Protein AF-A0A3D0DFC3-F1 (afdb_monomer)

Sequence (91 aa):
SERYAKDINDYVWTVAREEGSSAFADSVKHGVSDDHIPLLSAGIKAIDIIDFDYPYWHTHEDSPDKCSPESLSEVGRVLIAAIYNKRIEKF

Foldseek 3Di:
DCPQQVVLVVLLLVLLVVVVHPLDDPDDDDDDDDPQVVCSVVVHRDDDDDDPPDPCPPHPPPDPVPDDPVVVCSSVVSVVCSVVVPPPPDD

Mean predicted aligned error: 3.96 Å

Radius of gyration: 14.49 Å; Cα contacts (8 Å, |Δi|>4): 55; chains: 1; bounding box: 30×27×42 Å

pLDDT: mean 93.11, std 11.74, range [36.25, 98.25]

Structure (mmCIF, N/CA/C/O backbone):
data_AF-A0A3D0DFC3-F1
#
_entry.id   AF-A0A3D0DFC3-F1
#
loop_
_atom_site.group_PDB
_atom_site.id
_atom_site.type_symbol
_atom_site.label_atom_id
_atom_site.label_alt_id
_atom_site.label_comp_id
_atom_site.label_asym_id
_atom_site.label_entity_id
_atom_site.label_seq_id
_atom_site.pdbx_PDB_ins_code
_atom_site.Cartn_x
_atom_site.Cartn_y
_atom_site.Cartn_z
_atom_site.occupancy
_atom_site.B_iso_or_equiv
_atom_site.auth_seq_id
_atom_site.auth_comp_id
_atom_site.auth_asym_id
_atom_site.auth_atom_id
_atom_site.pdbx_PDB_model_num
ATOM 1 N N . SER A 1 1 ? -5.301 7.712 0.963 1.00 92.69 1 SER A N 1
ATOM 2 C CA . SER A 1 1 ? -5.324 7.230 2.368 1.00 92.69 1 SER A CA 1
ATOM 3 C C . SER A 1 1 ? -5.051 8.317 3.407 1.00 92.69 1 SER A C 1
ATOM 5 O O . SER A 1 1 ? -5.975 8.673 4.129 1.00 92.69 1 SER A O 1
ATOM 7 N N . GLU A 1 2 ? -3.848 8.908 3.449 1.00 93.94 2 GLU A N 1
ATOM 8 C CA . GLU A 1 2 ? -3.377 9.799 4.538 1.00 93.94 2 GLU A CA 1
ATOM 9 C C . GLU A 1 2 ? -4.355 10.902 4.982 1.00 93.94 2 GLU A C 1
ATOM 11 O O . GLU A 1 2 ? -4.491 11.177 6.166 1.00 93.94 2 GLU A O 1
ATOM 16 N N . ARG A 1 3 ? -5.079 11.534 4.050 1.00 93.50 3 ARG A N 1
ATOM 17 C CA . ARG A 1 3 ? -6.020 12.623 4.379 1.00 93.50 3 ARG A CA 1
ATOM 18 C C . ARG A 1 3 ? -7.383 12.156 4.896 1.00 93.50 3 ARG A C 1
ATOM 20 O O . ARG A 1 3 ? -8.062 12.931 5.558 1.00 93.50 3 ARG A O 1
ATOM 27 N N . TYR A 1 4 ? -7.809 10.942 4.551 1.00 94.88 4 TYR A N 1
ATOM 28 C CA . TYR A 1 4 ? -9.208 10.504 4.685 1.00 94.88 4 TYR A CA 1
ATOM 29 C C . TYR A 1 4 ? -9.388 9.267 5.578 1.00 94.88 4 TYR A C 1
ATOM 31 O O . TYR A 1 4 ? -10.468 9.058 6.119 1.00 94.88 4 TYR A O 1
ATOM 39 N N . ALA A 1 5 ? -8.336 8.468 5.763 1.00 96.75 5 ALA A N 1
ATOM 40 C CA . ALA A 1 5 ? -8.311 7.284 6.622 1.00 96.75 5 ALA A CA 1
ATOM 41 C C . ALA A 1 5 ? -6.999 7.221 7.422 1.00 96.75 5 ALA A C 1
ATOM 43 O O . ALA A 1 5 ? -6.367 6.169 7.514 1.00 96.75 5 ALA A O 1
ATOM 44 N N . LYS A 1 6 ? -6.564 8.373 7.955 1.00 96.00 6 LYS A N 1
ATOM 45 C CA . LYS A 1 6 ? -5.272 8.521 8.641 1.00 96.00 6 LYS A CA 1
ATOM 46 C C . LYS A 1 6 ? -5.099 7.537 9.795 1.00 96.00 6 LYS A C 1
ATOM 48 O O . LYS A 1 6 ? -4.038 6.957 9.950 1.00 96.00 6 LYS A O 1
ATOM 53 N N . ASP A 1 7 ? -6.153 7.315 10.569 1.00 95.88 7 ASP A N 1
ATOM 54 C CA . ASP A 1 7 ? -6.141 6.401 11.709 1.00 95.88 7 ASP A CA 1
ATOM 55 C C . ASP A 1 7 ? -5.820 4.956 11.305 1.00 95.88 7 ASP A C 1
ATOM 57 O O . ASP A 1 7 ? -4.994 4.312 11.946 1.00 95.88 7 ASP A O 1
ATOM 61 N N . ILE A 1 8 ? -6.414 4.463 10.212 1.00 95.50 8 ILE A N 1
ATOM 62 C CA . ILE A 1 8 ? -6.107 3.121 9.695 1.00 95.50 8 ILE A CA 1
ATOM 63 C C . ILE A 1 8 ? -4.715 3.099 9.053 1.00 95.50 8 ILE A C 1
ATOM 65 O O . ILE A 1 8 ? -3.985 2.124 9.219 1.00 95.50 8 ILE A O 1
ATOM 69 N N . ASN A 1 9 ? -4.328 4.176 8.361 1.00 96.25 9 ASN A N 1
ATOM 70 C CA . ASN A 1 9 ? -3.009 4.305 7.740 1.00 96.25 9 ASN A CA 1
ATOM 71 C C . ASN A 1 9 ? -1.885 4.214 8.787 1.00 96.25 9 ASN A C 1
ATOM 73 O O . ASN A 1 9 ? -1.019 3.344 8.700 1.00 96.25 9 ASN A O 1
ATOM 77 N N . ASP A 1 10 ? -1.963 5.045 9.828 1.00 96.06 10 ASP A N 1
ATOM 78 C CA . ASP A 1 10 ? -0.994 5.097 10.925 1.00 96.06 10 ASP A CA 1
ATOM 79 C C . ASP A 1 10 ? -0.952 3.777 11.704 1.00 96.06 10 ASP A C 1
ATOM 81 O O . ASP A 1 10 ? 0.116 3.336 12.139 1.00 96.06 10 ASP A O 1
ATOM 85 N N . TYR A 1 11 ? -2.107 3.124 11.872 1.0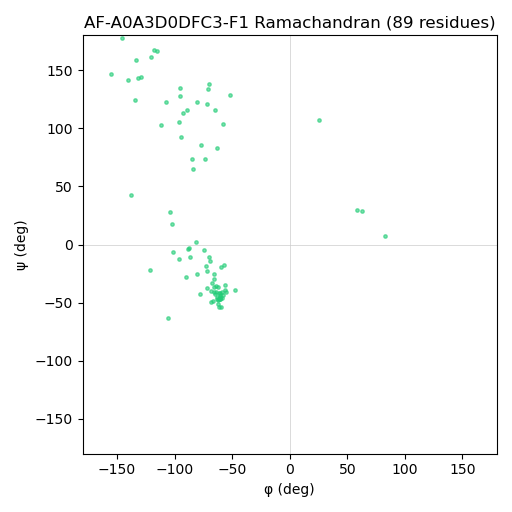0 96.00 11 TYR A N 1
ATOM 86 C CA . TYR A 1 11 ? -2.186 1.819 12.518 1.00 96.00 11 TYR A CA 1
ATOM 87 C C . TYR A 1 11 ? -1.412 0.755 11.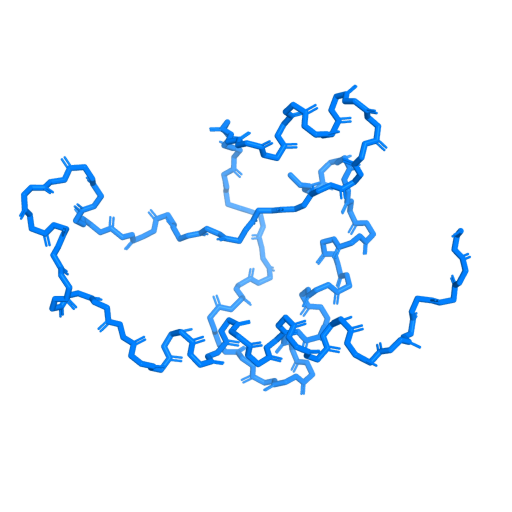734 1.00 96.00 11 TYR A C 1
ATOM 89 O O . TYR A 1 11 ? -0.556 0.082 12.308 1.00 96.00 11 TYR A O 1
ATOM 97 N N . VAL A 1 12 ? -1.654 0.632 10.426 1.00 96.50 12 VAL A N 1
ATOM 98 C CA . VAL A 1 12 ? -0.971 -0.368 9.591 1.00 96.50 12 VAL A CA 1
ATOM 99 C C . VAL A 1 12 ? 0.534 -0.102 9.524 1.00 96.50 12 VAL A C 1
ATOM 101 O O . VAL A 1 12 ? 1.313 -1.041 9.673 1.00 96.50 12 VAL A O 1
ATOM 104 N N . TRP A 1 13 ? 0.966 1.157 9.401 1.00 96.94 13 TRP A N 1
ATOM 105 C CA . TRP A 1 13 ? 2.396 1.501 9.423 1.00 96.94 13 TRP A CA 1
ATOM 106 C C . TRP A 1 13 ? 3.047 1.268 10.793 1.00 96.94 13 TRP A C 1
ATOM 108 O O . TRP A 1 13 ? 4.203 0.847 10.872 1.00 96.94 13 TRP A O 1
ATOM 118 N N . THR A 1 14 ? 2.306 1.462 11.888 1.00 96.38 14 THR A N 1
ATOM 119 C CA . THR A 1 14 ? 2.780 1.096 13.231 1.00 96.38 14 THR A CA 1
ATOM 120 C C . THR A 1 14 ? 2.998 -0.408 13.341 1.00 96.38 14 THR A C 1
ATOM 122 O O . THR A 1 14 ? 4.069 -0.822 13.785 1.00 96.38 14 THR A O 1
ATOM 125 N N . VAL A 1 15 ? 2.037 -1.217 12.884 1.00 96.56 15 VAL A N 1
ATOM 126 C CA . VAL A 1 15 ? 2.175 -2.681 12.849 1.00 96.56 15 VAL A CA 1
ATOM 127 C C . VAL A 1 15 ? 3.349 -3.092 11.960 1.00 96.56 15 VAL A C 1
ATOM 129 O O . VAL A 1 15 ? 4.134 -3.945 12.357 1.00 96.56 15 VAL A O 1
ATOM 132 N N . ALA A 1 16 ? 3.537 -2.456 10.801 1.00 97.00 16 ALA A N 1
ATOM 133 C CA . ALA A 1 16 ? 4.662 -2.749 9.915 1.00 97.00 16 ALA A CA 1
ATOM 134 C C . ALA A 1 16 ? 6.020 -2.558 10.605 1.00 97.00 16 ALA A C 1
ATOM 136 O O . ALA A 1 16 ? 6.904 -3.412 10.494 1.00 97.00 16 ALA A O 1
ATOM 137 N N . ARG A 1 17 ? 6.164 -1.471 11.372 1.00 96.50 17 ARG A N 1
ATOM 138 C CA . ARG A 1 17 ? 7.357 -1.195 12.181 1.00 96.50 17 ARG A CA 1
ATOM 139 C C . ARG A 1 17 ? 7.541 -2.202 13.317 1.00 96.50 17 ARG A C 1
ATOM 141 O O . ARG A 1 17 ? 8.670 -2.607 13.573 1.00 96.50 17 ARG A O 1
ATOM 148 N N . GLU A 1 18 ? 6.469 -2.601 14.001 1.00 95.38 18 GLU A N 1
ATOM 149 C CA . GLU A 1 18 ? 6.515 -3.612 15.074 1.00 95.38 18 GLU A CA 1
ATOM 150 C C . GLU A 1 18 ? 6.904 -4.997 14.541 1.00 95.38 18 GLU A C 1
ATOM 152 O O . GLU A 1 18 ? 7.687 -5.712 15.162 1.00 95.38 18 GLU A O 1
ATOM 157 N N . GLU A 1 19 ? 6.431 -5.329 13.343 1.00 95.88 19 GLU A N 1
ATOM 158 C CA . GLU A 1 19 ? 6.834 -6.508 12.585 1.00 95.88 19 GLU A CA 1
ATOM 159 C C . GLU A 1 19 ? 8.246 -6.349 11.973 1.00 95.88 19 GLU A C 1
ATOM 161 O O . GLU A 1 19 ? 8.782 -7.284 11.381 1.00 95.88 19 GLU A O 1
ATOM 166 N N . GLY A 1 20 ? 8.900 -5.193 12.096 1.00 95.88 20 GLY A N 1
ATOM 167 C CA . GLY A 1 20 ? 10.243 -4.971 11.556 1.00 95.88 20 GLY A CA 1
ATOM 168 C C . GLY A 1 20 ? 10.317 -5.094 10.031 1.00 95.88 20 GLY A C 1
ATOM 169 O O . GLY A 1 20 ? 11.345 -5.514 9.505 1.00 95.88 20 GLY A O 1
ATOM 170 N N . SER A 1 21 ? 9.227 -4.789 9.321 1.00 96.44 21 SER A N 1
ATOM 171 C CA . SER A 1 21 ? 9.232 -4.737 7.858 1.00 96.44 21 SER A CA 1
ATOM 172 C C . SER A 1 21 ? 10.032 -3.530 7.367 1.00 96.44 21 SER A C 1
ATOM 174 O O . SER A 1 21 ? 9.909 -2.428 7.903 1.00 96.44 21 SER A O 1
ATOM 176 N N . SER A 1 22 ? 10.837 -3.739 6.325 1.00 94.62 22 SER A N 1
ATOM 177 C CA . SER A 1 22 ? 11.560 -2.668 5.629 1.00 94.62 22 SER A CA 1
ATOM 178 C C . SER A 1 22 ? 10.831 -2.158 4.386 1.00 94.62 22 SER A C 1
ATOM 180 O O . SER A 1 22 ? 11.201 -1.109 3.863 1.00 94.62 22 SER A O 1
ATOM 182 N N . ALA A 1 23 ? 9.801 -2.870 3.916 1.00 95.00 23 ALA A N 1
ATOM 183 C CA . ALA A 1 23 ? 9.031 -2.494 2.731 1.00 95.00 23 ALA A CA 1
ATOM 184 C C . ALA A 1 23 ? 8.108 -1.276 2.948 1.00 95.00 23 ALA A C 1
ATOM 186 O O . ALA A 1 23 ? 7.755 -0.591 1.991 1.00 95.00 23 ALA A O 1
ATOM 187 N N . PHE A 1 24 ? 7.720 -0.976 4.192 1.00 96.12 24 PHE A N 1
ATOM 188 C CA . PHE A 1 24 ? 6.794 0.117 4.512 1.00 96.12 24 PHE A CA 1
ATOM 189 C C . PHE A 1 24 ? 7.555 1.401 4.868 1.00 96.12 24 PHE A C 1
ATOM 191 O O . PHE A 1 24 ? 7.906 1.640 6.024 1.00 96.12 24 PHE A O 1
ATOM 198 N N . ALA A 1 25 ? 7.798 2.256 3.873 1.00 94.00 25 ALA A N 1
ATOM 199 C CA . ALA A 1 25 ? 8.403 3.569 4.092 1.00 94.00 25 ALA A CA 1
ATOM 200 C C . ALA A 1 25 ? 7.414 4.531 4.781 1.00 94.00 25 ALA A C 1
ATOM 202 O O . ALA A 1 25 ? 6.348 4.828 4.243 1.00 94.00 25 ALA A O 1
ATOM 203 N N . ASP A 1 26 ? 7.772 5.049 5.959 1.00 92.69 26 ASP A N 1
ATOM 204 C CA . ASP A 1 26 ? 6.935 5.971 6.747 1.00 92.69 26 ASP A CA 1
ATOM 205 C C . ASP A 1 26 ? 7.091 7.427 6.274 1.00 92.69 26 ASP A C 1
ATOM 207 O O . ASP A 1 26 ? 7.665 8.289 6.943 1.00 92.69 26 ASP A O 1
ATOM 211 N N . SER A 1 27 ? 6.664 7.684 5.036 1.00 93.75 27 SER A N 1
ATOM 212 C CA . SER A 1 27 ? 6.648 9.023 4.447 1.00 93.75 27 SER A CA 1
ATOM 213 C C . SER A 1 27 ? 5.610 9.135 3.333 1.00 93.75 27 SER A C 1
ATOM 215 O O . SER A 1 27 ? 5.355 8.189 2.589 1.00 93.75 27 SER A O 1
ATOM 217 N N . VAL A 1 28 ? 5.017 10.319 3.188 1.00 93.50 28 VAL A N 1
ATOM 218 C CA . VAL A 1 28 ? 4.065 10.597 2.108 1.00 93.50 28 VAL A CA 1
ATOM 219 C C . VAL A 1 28 ? 4.827 10.904 0.821 1.00 93.50 28 VAL A C 1
ATOM 221 O O . VAL A 1 28 ? 5.608 11.854 0.783 1.00 93.50 28 VAL A O 1
ATOM 224 N N . LYS A 1 29 ? 4.555 10.139 -0.243 1.00 92.06 29 LYS A N 1
ATOM 225 C CA . LYS A 1 29 ? 5.213 10.297 -1.550 1.00 92.06 29 LYS A CA 1
ATOM 226 C C . LYS A 1 29 ? 4.305 10.935 -2.607 1.00 92.06 29 LYS A C 1
ATOM 228 O O . LYS A 1 29 ? 4.581 12.034 -3.084 1.00 92.06 29 LYS A O 1
ATOM 233 N N . HIS A 1 30 ? 3.203 10.271 -2.955 1.00 93.06 30 HIS A N 1
ATOM 234 C CA . HIS A 1 30 ? 2.300 10.684 -4.034 1.00 93.06 30 HIS A CA 1
ATOM 235 C C . HIS A 1 30 ? 0.830 10.636 -3.608 1.00 93.06 30 HIS A C 1
ATOM 237 O O . HIS A 1 30 ? 0.454 9.940 -2.667 1.00 93.06 30 HIS A O 1
ATOM 243 N N . GLY A 1 31 ? -0.010 11.389 -4.320 1.00 94.56 31 GL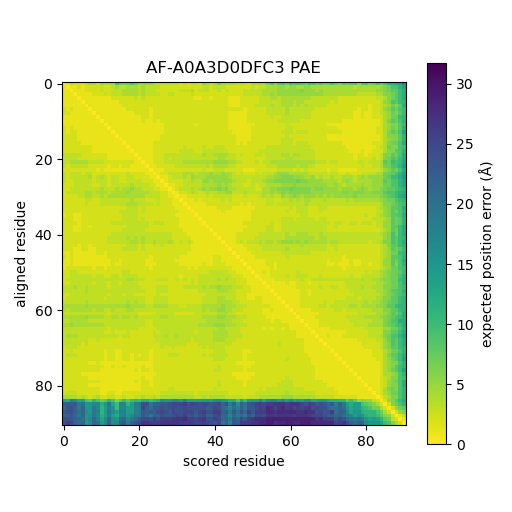Y A N 1
ATOM 244 C CA . GLY A 1 31 ? -1.450 11.150 -4.350 1.00 94.56 31 GLY A CA 1
ATOM 245 C C . GLY A 1 31 ? -1.787 10.301 -5.572 1.00 94.56 31 GLY A C 1
ATOM 246 O O . GLY A 1 31 ? -1.304 10.602 -6.661 1.00 94.56 31 GLY A O 1
ATOM 247 N N . VAL A 1 32 ? -2.612 9.273 -5.395 1.00 96.06 32 VAL A N 1
ATOM 248 C CA . VAL A 1 32 ? -2.993 8.335 -6.458 1.00 96.06 32 VAL A CA 1
ATOM 249 C C . VAL A 1 32 ? -4.498 8.140 -6.487 1.00 96.06 32 VAL A C 1
ATOM 251 O O . VAL A 1 32 ? -5.149 8.166 -5.442 1.00 96.06 32 VAL A O 1
ATOM 254 N N . SER A 1 33 ? -5.038 8.001 -7.698 1.00 97.19 33 SER A N 1
ATOM 255 C CA . SER A 1 33 ? -6.420 7.579 -7.903 1.00 97.19 33 SER A CA 1
ATOM 256 C C . SER A 1 33 ? -6.453 6.071 -8.070 1.00 97.19 33 SER A C 1
ATOM 258 O O . SER A 1 33 ? -5.930 5.569 -9.056 1.00 97.19 33 SER A O 1
ATOM 260 N N . ASP A 1 34 ? -7.059 5.395 -7.103 1.00 97.94 34 ASP A N 1
ATOM 261 C CA . ASP A 1 34 ? -7.201 3.942 -7.061 1.00 97.94 34 ASP A CA 1
ATOM 262 C C . ASP A 1 34 ? -8.548 3.585 -6.404 1.00 97.94 34 ASP A C 1
ATOM 264 O O . ASP A 1 34 ? -9.281 4.470 -5.935 1.00 97.94 34 ASP A O 1
ATOM 268 N N . ASP A 1 35 ? -8.870 2.300 -6.327 1.00 98.00 35 ASP A N 1
ATOM 269 C CA . ASP A 1 35 ? -10.148 1.758 -5.857 1.00 98.00 35 ASP A CA 1
ATOM 270 C C . ASP A 1 35 ? -10.495 2.155 -4.413 1.00 98.00 35 ASP A C 1
ATOM 272 O O . ASP A 1 35 ? -11.664 2.163 -4.010 1.00 98.00 35 ASP A O 1
ATOM 276 N N . HIS A 1 36 ? -9.504 2.576 -3.625 1.00 97.69 36 HIS A N 1
ATOM 277 C CA . HIS A 1 36 ? -9.734 3.101 -2.284 1.00 97.69 36 HIS A CA 1
ATOM 278 C C . HIS A 1 36 ? -10.515 4.434 -2.282 1.00 97.69 36 HIS A C 1
ATOM 280 O O . HIS A 1 36 ? -11.199 4.736 -1.303 1.00 97.69 36 HIS A O 1
ATOM 286 N N . ILE A 1 37 ? -10.477 5.236 -3.355 1.00 97.81 37 ILE A N 1
ATOM 287 C CA . ILE A 1 37 ? -11.165 6.541 -3.407 1.00 97.81 37 ILE A CA 1
ATOM 288 C C . ILE A 1 37 ? -12.698 6.402 -3.418 1.00 97.81 37 ILE A C 1
ATOM 290 O O . ILE A 1 37 ? -13.352 7.080 -2.613 1.00 97.81 37 ILE A O 1
ATOM 294 N N . PRO A 1 38 ? -13.314 5.563 -4.277 1.00 98.12 38 PRO A N 1
ATOM 295 C CA . PRO A 1 38 ? -14.751 5.305 -4.207 1.00 98.12 38 PRO A CA 1
ATOM 296 C C . PRO A 1 38 ? -15.207 4.790 -2.837 1.00 98.12 38 PRO A C 1
ATOM 298 O O . PRO A 1 38 ? -16.238 5.238 -2.336 1.00 98.12 38 PRO A O 1
ATOM 301 N N . LEU A 1 39 ? -14.422 3.916 -2.196 1.00 98.19 39 LEU A N 1
ATOM 302 C CA . LEU A 1 39 ? -14.725 3.404 -0.853 1.00 98.19 39 LEU A CA 1
ATOM 303 C C . LEU A 1 39 ? -14.737 4.527 0.189 1.00 98.19 39 LEU A C 1
ATOM 305 O O . LEU A 1 39 ? -15.714 4.671 0.927 1.00 98.19 39 LEU A O 1
ATOM 309 N N . LEU A 1 40 ? -13.708 5.379 0.183 1.00 97.38 40 LEU A N 1
ATOM 310 C CA . LEU A 1 40 ? -13.638 6.561 1.045 1.00 97.38 40 LEU A CA 1
ATOM 311 C C . LEU A 1 40 ? -14.822 7.505 0.815 1.00 97.38 40 LEU A C 1
ATOM 313 O O . LEU A 1 40 ? -15.405 8.012 1.772 1.00 97.38 40 LEU A O 1
ATOM 317 N N . SER A 1 41 ? -15.213 7.707 -0.444 1.00 96.44 41 SER A N 1
ATOM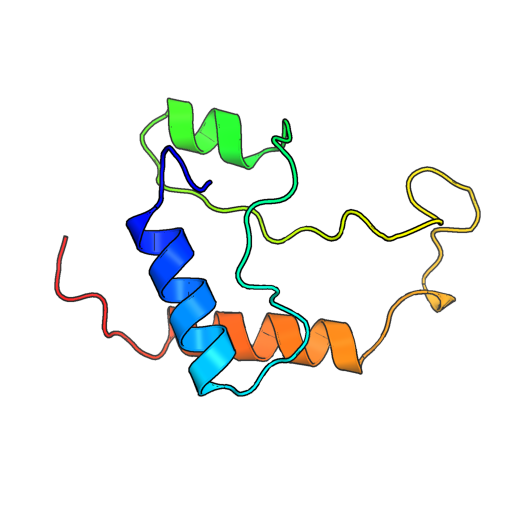 318 C CA . SER A 1 41 ? -16.351 8.560 -0.816 1.00 96.44 41 SER A CA 1
ATOM 319 C C . SER A 1 41 ? -17.690 7.996 -0.329 1.00 96.44 41 SER A C 1
ATOM 321 O O . SER A 1 41 ? -18.602 8.758 -0.014 1.00 96.44 41 SER A O 1
ATOM 323 N N . ALA A 1 42 ? -17.798 6.671 -0.215 1.00 97.88 42 ALA A N 1
ATOM 324 C CA . ALA A 1 42 ? -18.943 5.979 0.373 1.00 97.88 42 ALA A CA 1
ATOM 325 C C . ALA A 1 42 ? -18.905 5.929 1.916 1.00 97.88 42 ALA A C 1
ATOM 327 O O . ALA A 1 42 ? -19.788 5.334 2.532 1.00 97.88 42 ALA A O 1
ATOM 328 N N . GLY A 1 43 ? -17.900 6.539 2.555 1.00 96.25 43 GLY A N 1
ATOM 329 C CA . GLY A 1 43 ? -17.734 6.548 4.010 1.00 96.25 43 GLY A CA 1
ATOM 330 C C . GLY A 1 43 ? -17.054 5.300 4.582 1.00 96.25 43 GLY A C 1
ATOM 331 O O . GLY A 1 43 ? -16.969 5.160 5.801 1.00 96.25 43 GLY A O 1
ATOM 332 N N . ILE A 1 44 ? -16.543 4.402 3.735 1.00 97.25 44 ILE A N 1
ATOM 333 C CA . ILE A 1 44 ? -15.759 3.241 4.162 1.00 97.25 44 ILE A CA 1
ATOM 334 C C . ILE A 1 44 ? -14.292 3.661 4.215 1.00 97.25 44 ILE A C 1
ATOM 336 O O . ILE A 1 44 ? -13.688 3.987 3.194 1.00 97.25 44 ILE A O 1
ATOM 340 N N . LYS A 1 45 ? -13.694 3.643 5.409 1.00 96.38 45 LYS A N 1
ATOM 341 C CA . LYS A 1 45 ? -12.262 3.921 5.549 1.00 96.38 45 LYS A CA 1
ATOM 342 C C . LYS A 1 45 ? -11.456 2.826 4.852 1.00 96.38 45 LYS A C 1
ATOM 344 O O . LYS A 1 45 ? -11.482 1.673 5.273 1.00 96.38 45 LYS A O 1
ATOM 349 N N . ALA A 1 46 ? -10.733 3.212 3.809 1.00 97.25 46 ALA A N 1
ATOM 350 C CA . ALA A 1 46 ? -9.864 2.339 3.039 1.00 97.25 46 ALA A CA 1
ATOM 351 C C . ALA A 1 46 ? -8.476 2.970 2.907 1.00 97.25 46 ALA A C 1
ATOM 353 O O . ALA A 1 46 ? -8.337 4.194 2.788 1.00 97.25 46 ALA A O 1
ATOM 354 N N . ILE A 1 47 ? -7.459 2.116 2.929 1.00 97.56 47 ILE A N 1
ATOM 355 C CA . ILE A 1 47 ? -6.083 2.482 2.610 1.00 97.56 47 ILE A CA 1
ATOM 356 C C . ILE A 1 47 ? -5.618 1.691 1.391 1.00 97.56 47 ILE A C 1
ATOM 358 O O . ILE A 1 47 ? -6.271 0.736 0.982 1.00 97.56 47 ILE A O 1
ATOM 362 N N . ASP A 1 48 ? -4.487 2.104 0.843 1.00 97.62 48 ASP A N 1
ATOM 363 C CA . ASP A 1 48 ? -3.893 1.556 -0.364 1.00 97.62 48 ASP A CA 1
ATOM 364 C C . ASP A 1 48 ? -2.401 1.353 -0.096 1.00 97.62 48 ASP A C 1
ATOM 366 O O . ASP A 1 48 ? -1.732 2.279 0.377 1.00 97.62 48 ASP A O 1
ATOM 370 N N . ILE A 1 49 ? -1.927 0.124 -0.298 1.00 97.31 49 ILE A N 1
ATOM 371 C CA . ILE A 1 49 ? -0.537 -0.292 -0.099 1.00 97.31 49 ILE A CA 1
ATOM 372 C C . ILE A 1 49 ? 0.001 -0.591 -1.491 1.00 97.31 49 ILE A C 1
ATOM 374 O O . ILE A 1 49 ? -0.307 -1.630 -2.071 1.00 97.31 49 ILE A O 1
ATOM 378 N N . ILE A 1 50 ? 0.782 0.346 -2.015 1.00 96.75 50 ILE A N 1
ATOM 379 C CA . ILE A 1 50 ? 1.180 0.380 -3.418 1.00 96.75 50 ILE A CA 1
ATOM 380 C C . ILE A 1 50 ? 2.641 0.810 -3.550 1.00 96.75 50 ILE A C 1
ATOM 382 O O . ILE A 1 50 ? 3.115 1.686 -2.821 1.00 96.75 50 ILE A O 1
ATOM 386 N N . ASP A 1 51 ? 3.345 0.189 -4.494 1.00 95.31 51 ASP A N 1
ATOM 387 C CA . ASP A 1 51 ? 4.708 0.548 -4.872 1.00 95.31 51 ASP A CA 1
ATOM 388 C C . ASP A 1 51 ? 4.696 1.496 -6.083 1.00 95.31 51 ASP A C 1
ATOM 390 O O . ASP A 1 51 ? 4.080 1.211 -7.109 1.00 95.31 51 ASP A O 1
ATOM 394 N N . PHE A 1 52 ? 5.393 2.628 -5.963 1.00 94.50 52 PHE A N 1
ATOM 395 C CA . PHE A 1 52 ? 5.571 3.603 -7.046 1.00 94.50 52 PHE A CA 1
ATOM 396 C C . PHE A 1 52 ? 6.937 3.506 -7.732 1.00 94.50 52 PHE A C 1
ATOM 398 O O . PHE A 1 52 ? 7.164 4.210 -8.714 1.00 94.50 52 PHE A O 1
ATOM 405 N N . ASP A 1 53 ? 7.850 2.681 -7.222 1.00 93.38 53 ASP A N 1
ATOM 406 C CA . ASP A 1 53 ? 9.200 2.478 -7.752 1.00 93.38 53 ASP A CA 1
ATOM 407 C C . ASP A 1 53 ? 9.320 1.141 -8.518 1.00 93.38 53 ASP A C 1
ATOM 409 O O . ASP A 1 53 ? 10.407 0.576 -8.633 1.00 93.38 53 ASP A O 1
ATOM 413 N N . TYR A 1 54 ? 8.210 0.654 -9.092 1.00 96.00 54 TYR A N 1
ATOM 414 C CA . TYR A 1 54 ? 8.148 -0.572 -9.894 1.00 96.00 54 TYR A CA 1
ATOM 415 C C . TYR A 1 54 ? 8.240 -0.276 -11.408 1.00 96.00 54 TYR A C 1
ATOM 417 O O . TYR A 1 54 ? 7.265 0.179 -12.014 1.00 96.00 54 TYR A O 1
ATOM 425 N N . PRO A 1 55 ? 9.385 -0.542 -12.070 1.00 97.19 55 PRO A N 1
ATOM 426 C CA . PRO A 1 55 ? 9.630 -0.099 -13.448 1.00 97.19 55 PRO A CA 1
ATOM 427 C C . PRO A 1 55 ? 8.836 -0.868 -14.510 1.00 97.19 55 PRO A C 1
ATOM 429 O O . PRO A 1 55 ? 8.711 -0.391 -15.635 1.00 97.19 55 PRO A O 1
ATOM 432 N N . TYR A 1 56 ? 8.317 -2.052 -14.177 1.00 98.06 56 TYR A N 1
ATOM 433 C CA . TYR A 1 56 ? 7.631 -2.919 -15.135 1.00 98.06 56 TYR A CA 1
ATOM 434 C C . TYR A 1 56 ? 6.129 -2.629 -15.243 1.00 98.06 56 TYR A C 1
ATOM 436 O O . TYR A 1 56 ? 5.463 -3.222 -16.091 1.00 98.06 56 TYR A O 1
ATOM 444 N N . TRP A 1 57 ? 5.591 -1.705 -14.438 1.00 97.81 57 TRP A N 1
ATOM 445 C CA . TRP A 1 57 ? 4.177 -1.330 -14.459 1.00 97.81 57 TRP A CA 1
ATOM 446 C C . TRP A 1 57 ? 3.693 -0.978 -15.876 1.00 97.81 57 TRP A C 1
ATOM 448 O O . TRP A 1 57 ? 4.298 -0.158 -16.568 1.00 97.81 57 TRP A O 1
ATOM 458 N N . HIS A 1 58 ? 2.584 -1.595 -16.301 1.00 97.56 58 HIS A N 1
ATOM 459 C CA . HIS A 1 58 ? 1.989 -1.420 -17.636 1.00 97.56 58 HIS A CA 1
ATOM 460 C C . HIS A 1 58 ? 2.926 -1.774 -18.808 1.00 97.56 58 HIS A C 1
ATOM 462 O O . HIS A 1 58 ? 2.794 -1.239 -19.913 1.00 97.56 58 HIS A O 1
ATOM 468 N N . THR A 1 59 ? 3.847 -2.716 -18.601 1.00 98.25 59 THR A N 1
ATOM 469 C CA . THR A 1 59 ? 4.693 -3.274 -19.663 1.00 98.25 59 THR A CA 1
ATOM 470 C C . THR A 1 59 ? 4.401 -4.759 -19.882 1.00 98.25 59 THR A C 1
ATOM 472 O O . THR A 1 59 ? 3.778 -5.419 -19.056 1.00 98.25 59 THR A O 1
ATOM 475 N N . HIS A 1 60 ? 4.888 -5.317 -20.993 1.00 98.19 60 HIS A N 1
ATOM 476 C CA . HIS A 1 60 ? 4.863 -6.769 -21.210 1.00 98.19 60 HIS A CA 1
ATOM 477 C C . HIS A 1 60 ? 5.829 -7.540 -20.295 1.00 98.19 60 HIS A C 1
ATOM 479 O O . HIS A 1 60 ? 5.773 -8.766 -20.268 1.00 98.19 60 HIS A O 1
ATOM 485 N N . GLU A 1 61 ? 6.715 -6.839 -19.582 1.00 98.19 61 GLU A N 1
ATOM 486 C CA . GLU A 1 61 ? 7.653 -7.424 -18.620 1.00 98.19 61 GLU A CA 1
ATOM 487 C C . GLU A 1 61 ? 7.055 -7.546 -17.212 1.00 98.19 61 GLU A C 1
ATOM 489 O O . GLU A 1 61 ? 7.717 -8.076 -16.319 1.00 98.19 61 GLU A O 1
ATOM 494 N N . ASP A 1 62 ? 5.819 -7.073 -17.005 1.00 97.94 62 ASP A N 1
ATOM 495 C CA . ASP A 1 62 ? 5.051 -7.339 -15.789 1.00 97.94 62 ASP A CA 1
ATOM 496 C C . ASP A 1 62 ? 4.558 -8.791 -15.793 1.00 97.94 62 ASP A C 1
ATOM 498 O O . ASP A 1 62 ? 3.406 -9.113 -16.100 1.00 97.94 62 ASP A O 1
ATOM 502 N N . SER A 1 63 ? 5.499 -9.695 -15.551 1.00 97.94 63 SER A N 1
ATOM 503 C CA . SER A 1 63 ? 5.308 -11.136 -15.565 1.00 97.94 63 SER A CA 1
ATOM 504 C C . SER A 1 63 ? 5.648 -11.757 -14.205 1.00 97.94 63 SER A C 1
ATOM 506 O O . SER A 1 63 ? 6.346 -11.147 -13.392 1.00 97.94 63 SER A O 1
ATOM 508 N N . PRO A 1 64 ? 5.173 -12.987 -13.917 1.00 97.81 64 PRO A N 1
ATOM 509 C CA . PRO A 1 64 ? 5.343 -13.611 -12.601 1.00 97.81 64 PRO A CA 1
ATOM 510 C C . PRO A 1 64 ? 6.792 -13.766 -12.110 1.00 97.81 64 PRO A C 1
ATOM 512 O O . PRO A 1 64 ? 7.006 -13.964 -10.919 1.00 97.81 64 PRO A O 1
ATOM 515 N N . ASP A 1 65 ? 7.794 -13.676 -12.988 1.00 97.75 65 ASP A N 1
ATOM 516 C CA . ASP A 1 65 ? 9.213 -13.675 -12.608 1.00 97.75 65 ASP A CA 1
ATOM 517 C C . ASP A 1 65 ? 9.649 -12.401 -11.861 1.00 97.75 65 ASP A C 1
ATOM 519 O O . ASP A 1 65 ? 10.721 -12.400 -11.259 1.00 97.75 65 ASP A O 1
ATOM 523 N N . LYS A 1 66 ? 8.841 -11.331 -11.878 1.00 97.94 66 LYS A N 1
ATOM 524 C CA . LYS A 1 66 ? 9.066 -10.113 -11.078 1.00 97.94 66 LYS A CA 1
ATOM 525 C C . LYS A 1 66 ? 8.478 -10.201 -9.671 1.00 97.94 66 LYS A C 1
ATOM 527 O O . LYS A 1 66 ? 8.779 -9.355 -8.831 1.00 97.94 66 LYS A O 1
ATOM 532 N N . CYS A 1 67 ? 7.662 -11.216 -9.386 1.00 96.75 67 CYS A N 1
ATOM 533 C CA . CYS A 1 67 ? 7.119 -11.425 -8.052 1.0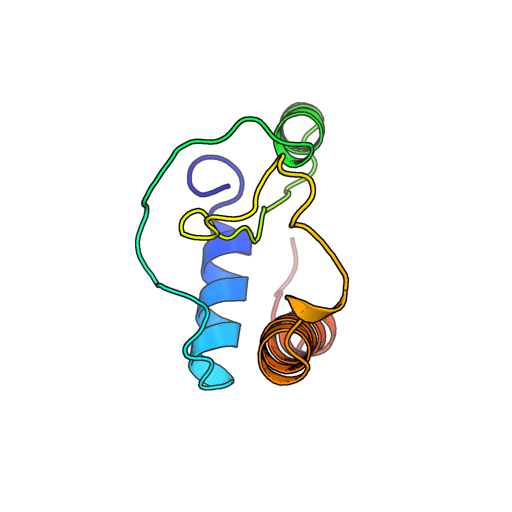0 96.75 67 CYS A CA 1
ATOM 534 C C . CYS A 1 67 ? 8.214 -11.904 -7.086 1.00 96.75 67 CYS A C 1
ATOM 536 O O . CYS A 1 67 ? 8.949 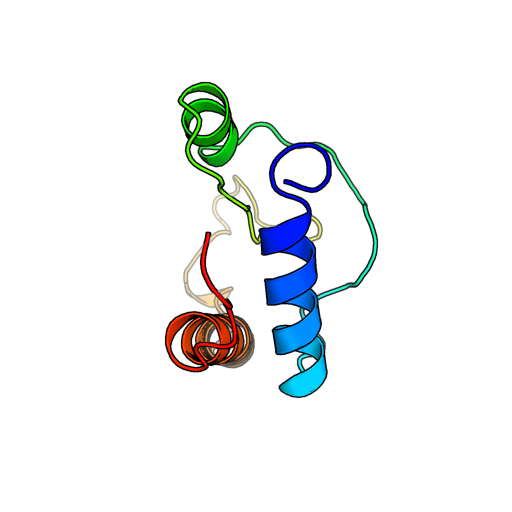-12.845 -7.379 1.00 96.75 67 CYS A O 1
ATOM 538 N N . SER A 1 68 ? 8.272 -11.303 -5.895 1.00 96.62 68 SER A N 1
ATOM 539 C CA . SER A 1 68 ? 9.172 -11.719 -4.814 1.00 96.62 68 SER A CA 1
ATOM 540 C C . SER A 1 68 ? 8.382 -12.407 -3.693 1.00 96.62 68 SER A C 1
ATOM 542 O O . SER A 1 68 ? 7.476 -11.790 -3.121 1.00 96.62 68 SER A O 1
ATOM 544 N N . PRO A 1 69 ? 8.722 -13.661 -3.33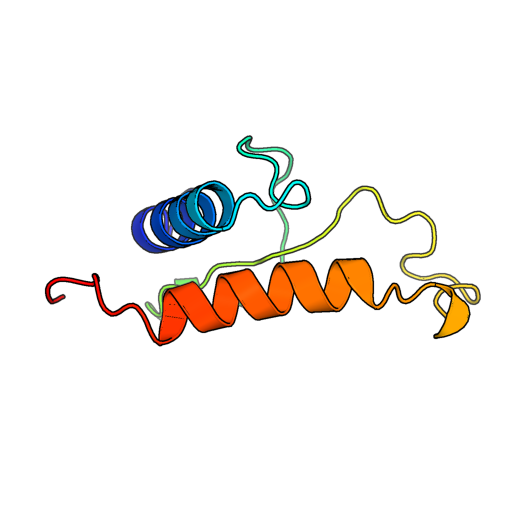4 1.00 97.75 69 PRO A N 1
ATOM 545 C CA . PRO A 1 69 ? 8.177 -14.318 -2.147 1.00 97.75 69 PRO A CA 1
ATOM 546 C C . PRO A 1 69 ? 8.411 -13.515 -0.864 1.00 97.75 69 PRO A C 1
ATOM 548 O O . PRO A 1 69 ? 7.558 -13.506 0.021 1.00 97.75 69 PRO A O 1
ATOM 551 N N . GLU A 1 70 ? 9.543 -12.820 -0.770 1.00 96.94 70 GLU A N 1
ATOM 552 C CA . GLU A 1 70 ? 9.913 -11.981 0.369 1.00 96.94 70 GLU A CA 1
ATOM 553 C C . GLU A 1 70 ? 8.980 -10.772 0.481 1.00 96.94 70 GLU A C 1
ATOM 555 O O . GLU A 1 70 ? 8.411 -10.546 1.546 1.00 96.94 70 GLU A O 1
ATOM 560 N N . SER A 1 71 ? 8.742 -10.058 -0.625 1.00 96.25 71 SER A N 1
ATOM 561 C CA . SER A 1 71 ? 7.804 -8.927 -0.669 1.00 96.25 71 SER A CA 1
ATOM 562 C C . SER A 1 71 ? 6.377 -9.356 -0.301 1.00 96.25 71 SER A C 1
ATOM 564 O O . SER A 1 71 ? 5.743 -8.747 0.565 1.00 96.25 71 SER A O 1
ATOM 566 N N . LEU A 1 72 ? 5.896 -10.463 -0.882 1.00 97.56 72 LEU A N 1
ATOM 567 C CA . LEU A 1 72 ? 4.575 -11.021 -0.569 1.00 97.56 72 LEU A CA 1
ATOM 568 C C . LEU A 1 72 ? 4.459 -11.425 0.909 1.00 97.56 72 LEU A C 1
ATOM 570 O O . LEU A 1 72 ? 3.434 -11.172 1.544 1.00 97.56 72 LEU A O 1
ATOM 574 N N . SER A 1 73 ? 5.510 -12.035 1.462 1.00 97.31 73 SER A N 1
ATOM 575 C CA . SER A 1 73 ? 5.580 -12.422 2.873 1.00 97.31 73 SER A CA 1
ATOM 576 C C . SER A 1 73 ? 5.567 -11.204 3.799 1.00 97.31 73 SER A C 1
ATOM 578 O O . SER A 1 73 ? 4.841 -11.208 4.794 1.00 97.31 73 SER A O 1
ATOM 580 N N . GLU A 1 74 ? 6.312 -10.142 3.475 1.00 97.25 74 GLU A N 1
ATOM 581 C CA . GLU A 1 74 ? 6.331 -8.912 4.272 1.00 97.25 74 GLU A CA 1
ATOM 582 C C . GLU A 1 74 ? 4.951 -8.256 4.338 1.00 97.25 74 GLU A C 1
ATOM 584 O O . GLU A 1 74 ? 4.428 -8.062 5.438 1.00 97.25 74 GLU A O 1
ATOM 589 N N . VAL A 1 75 ? 4.322 -7.986 3.189 1.00 98.12 75 VAL A N 1
ATOM 590 C CA . VAL A 1 75 ? 2.980 -7.379 3.149 1.00 98.12 75 VAL A CA 1
ATOM 591 C C . VAL A 1 75 ? 1.959 -8.278 3.849 1.00 98.12 75 VAL A C 1
ATOM 593 O O . VAL A 1 75 ? 1.180 -7.808 4.683 1.00 98.12 75 VAL A O 1
ATOM 596 N N . GLY A 1 76 ? 1.987 -9.584 3.567 1.00 97.62 76 GLY A N 1
ATOM 597 C CA . GLY A 1 76 ? 1.069 -10.552 4.164 1.00 97.62 76 GLY A CA 1
ATOM 598 C C . GLY A 1 76 ? 1.182 -10.615 5.687 1.00 97.62 76 GLY A C 1
ATOM 599 O O . GLY A 1 76 ? 0.167 -10.579 6.381 1.00 97.62 76 GLY A O 1
ATOM 600 N N . ARG A 1 77 ? 2.404 -10.657 6.226 1.00 97.44 77 ARG A N 1
ATOM 601 C CA . ARG A 1 77 ? 2.651 -10.704 7.672 1.00 97.44 77 ARG A CA 1
ATOM 602 C C . ARG A 1 77 ? 2.153 -9.448 8.379 1.00 97.44 77 ARG A C 1
ATOM 604 O O . ARG A 1 77 ? 1.467 -9.573 9.392 1.00 97.44 77 ARG A O 1
ATOM 611 N N . VAL A 1 78 ? 2.428 -8.267 7.822 1.00 97.31 78 VAL A N 1
ATOM 612 C CA . VAL A 1 78 ? 1.943 -6.989 8.367 1.00 97.31 78 VAL A CA 1
ATOM 613 C C . VAL A 1 78 ? 0.417 -6.951 8.394 1.00 97.31 78 VAL A C 1
ATOM 615 O O . VAL A 1 78 ? -0.170 -6.621 9.423 1.00 97.31 78 VAL A O 1
ATOM 618 N N . LEU A 1 79 ? -0.245 -7.338 7.301 1.00 97.12 79 LEU A N 1
ATOM 619 C CA . LEU A 1 79 ? -1.707 -7.328 7.231 1.00 97.12 79 LEU A CA 1
ATOM 620 C C . LEU A 1 79 ? -2.351 -8.375 8.144 1.00 97.12 79 LEU A C 1
ATOM 622 O O . LEU A 1 79 ? -3.349 -8.079 8.799 1.00 97.12 79 LEU A O 1
ATOM 626 N N . ILE A 1 80 ? -1.781 -9.579 8.244 1.00 96.94 80 ILE A N 1
ATOM 627 C CA . ILE A 1 80 ? -2.251 -10.601 9.189 1.00 96.94 80 ILE A CA 1
ATOM 628 C C . ILE A 1 80 ? -2.123 -10.083 10.623 1.00 96.94 80 ILE A C 1
ATOM 630 O O . ILE A 1 80 ? -3.091 -10.168 11.382 1.00 96.94 80 ILE A O 1
ATOM 634 N N . ALA A 1 81 ? -0.978 -9.502 10.988 1.00 95.56 81 ALA A N 1
ATOM 635 C CA . ALA A 1 81 ? -0.793 -8.890 12.297 1.00 95.56 81 ALA A CA 1
ATOM 636 C C . ALA A 1 81 ? -1.819 -7.767 12.529 1.00 95.56 81 ALA A C 1
ATOM 638 O O . ALA A 1 81 ? -2.492 -7.771 13.553 1.00 95.56 81 ALA A O 1
ATOM 639 N N . ALA A 1 82 ? -2.045 -6.875 11.565 1.00 95.00 82 ALA A N 1
ATOM 640 C CA . ALA A 1 82 ? -3.019 -5.790 11.698 1.00 95.00 82 ALA A CA 1
ATOM 641 C C . ALA A 1 82 ? -4.475 -6.286 11.839 1.00 95.00 82 ALA A C 1
ATOM 643 O O . ALA A 1 82 ? -5.276 -5.705 12.566 1.00 95.00 82 ALA A O 1
ATOM 644 N N . ILE A 1 83 ? -4.850 -7.375 11.166 1.00 94.81 83 ILE A N 1
ATOM 645 C CA . ILE A 1 83 ? -6.222 -7.907 11.216 1.00 94.81 83 ILE A CA 1
ATOM 646 C C . ILE A 1 83 ? -6.472 -8.695 12.509 1.00 94.81 83 ILE A C 1
ATOM 648 O O . ILE A 1 83 ? -7.538 -8.572 13.123 1.00 94.81 83 ILE A O 1
ATOM 652 N N . TYR A 1 84 ? -5.514 -9.527 12.924 1.00 92.06 84 TYR A N 1
ATOM 653 C CA . TYR A 1 84 ? -5.688 -10.442 14.057 1.00 92.06 84 TYR A CA 1
ATOM 654 C C . TYR A 1 84 ? -5.271 -9.838 15.397 1.00 92.06 84 TYR A C 1
ATOM 656 O O . TYR A 1 84 ? -5.828 -10.205 16.436 1.00 92.06 84 TYR A O 1
ATOM 664 N N . ASN A 1 85 ? -4.336 -8.892 15.404 1.00 76.94 85 ASN A N 1
ATOM 665 C CA . ASN A 1 85 ? -3.879 -8.223 16.612 1.00 76.94 85 ASN A CA 1
ATOM 666 C C . ASN A 1 85 ? -4.826 -7.050 16.908 1.00 76.94 85 ASN A C 1
ATOM 668 O O . ASN A 1 85 ? -4.512 -5.885 16.664 1.00 76.94 85 ASN A O 1
ATOM 672 N N . LYS A 1 86 ? -6.040 -7.368 17.387 1.00 61.84 86 LYS A N 1
ATOM 673 C CA . LYS A 1 86 ? -7.091 -6.387 17.707 1.00 61.84 86 LYS A CA 1
ATOM 674 C C . LYS A 1 86 ? -6.658 -5.440 18.835 1.00 61.84 86 LYS A C 1
ATOM 676 O O . LYS A 1 86 ? -7.046 -5.606 19.988 1.00 61.84 86 LYS A O 1
ATOM 681 N N . ARG A 1 87 ? -5.910 -4.400 18.472 1.00 58.12 87 ARG A N 1
ATOM 682 C CA . ARG A 1 87 ? -5.747 -3.154 19.235 1.00 58.12 87 ARG A CA 1
ATOM 683 C C . ARG A 1 87 ? -6.575 -2.008 18.654 1.00 58.12 87 ARG A C 1
ATOM 685 O O . ARG A 1 87 ? -6.347 -0.854 18.990 1.00 58.12 87 ARG A O 1
ATOM 692 N N . ILE A 1 88 ? -7.568 -2.318 17.821 1.00 55.97 88 ILE A N 1
ATOM 693 C CA . ILE A 1 88 ? -8.643 -1.369 17.540 1.00 55.97 88 ILE A CA 1
ATOM 694 C C . ILE A 1 88 ? -9.577 -1.408 18.751 1.00 55.97 88 ILE A C 1
ATOM 696 O O . ILE A 1 88 ? -10.537 -2.181 18.804 1.00 55.97 88 ILE A O 1
ATOM 700 N N . GLU A 1 89 ? -9.249 -0.618 19.775 1.00 48.19 89 GLU A N 1
ATOM 701 C CA . GLU A 1 89 ? -10.256 -0.191 20.739 1.00 48.19 89 GLU A CA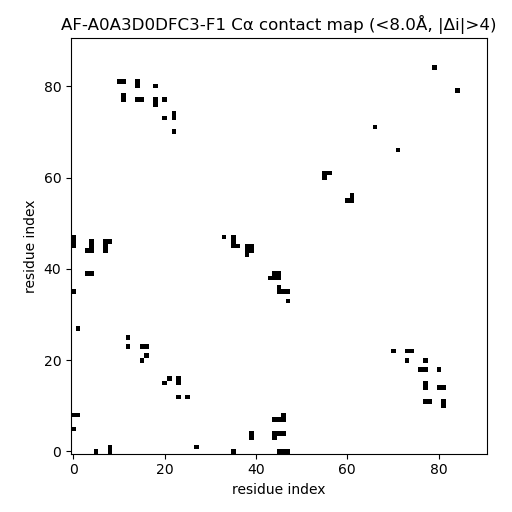 1
ATOM 702 C C . GLU A 1 89 ? -11.345 0.542 19.953 1.00 48.19 89 GLU A C 1
ATOM 704 O O . GLU A 1 89 ? -11.135 1.648 19.475 1.00 48.19 89 GLU A O 1
ATOM 709 N N . LYS A 1 90 ? -12.468 -0.158 19.761 1.00 36.25 90 LYS A N 1
ATOM 710 C CA . LYS A 1 90 ? -13.809 0.346 19.439 1.00 36.25 90 LYS A CA 1
ATOM 711 C C . LYS A 1 90 ? -13.868 1.710 18.734 1.00 36.25 90 LYS A C 1
ATOM 713 O O . LYS A 1 90 ? -13.827 2.751 19.387 1.00 36.25 90 LYS A O 1
ATOM 718 N N . PHE A 1 91 ? -14.194 1.665 17.448 1.00 44.53 91 PHE A N 1
ATOM 719 C CA . PHE A 1 91 ? -15.137 2.616 16.865 1.00 44.53 91 PHE A CA 1
ATOM 720 C C . PHE A 1 91 ? -16.411 1.858 16.502 1.00 44.53 91 PHE A C 1
ATOM 722 O O . PHE A 1 91 ? -16.277 0.747 15.938 1.00 44.53 91 PHE A O 1
#

Solvent-accessible surface area (backbone atoms only — not comparable to full-atom values): 5966 Å² total; per-residue (Å²): 73,74,92,79,22,38,71,61,46,54,49,49,53,50,37,24,55,75,70,65,47,82,85,70,71,95,67,91,83,80,89,80,93,55,80,40,54,64,37,42,75,74,70,41,79,37,65,79,92,82,80,87,88,58,88,39,70,98,45,94,72,65,43,80,89,74,64,50,72,64,60,53,49,49,57,48,51,33,51,50,47,54,68,70,57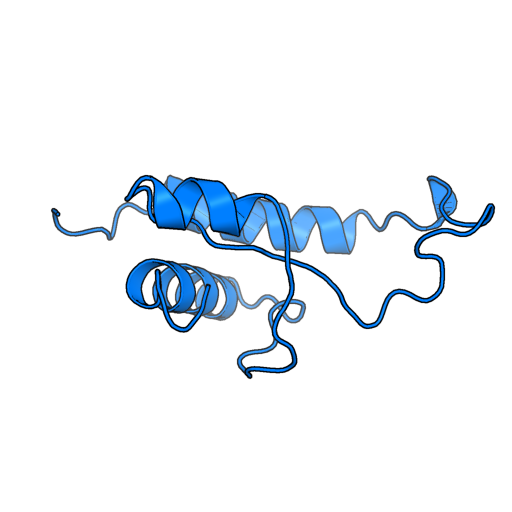,76,75,76,77,79,132

Secondary structure (DSSP, 8-state):
-TTTSHHHHHHHHHHHHHTT-SS---S-------THHHHHHTT--------S--TTTTSTT-SGGG--HHHHHHHHHHHHHHHHS------

Nearest PDB structures (foldseek):
  1q7l-assembly1_B  TM=7.003E-01  e=2.098E+00  Homo sapiens